Protein AF-A0A1V5DPC7-F1 (afdb_monomer_lite)

Secondary structure (DSSP, 8-state):
-------------S---HHHHHHHHHHHHTTT-HHHHHH---TTSTTGGGTTSSS---HHHHHHHHHHHHHHHTTT-HHHHHH---TTSTTGGGS-------

Sequence (102 aa):
MSGTNKSGNRTKQNHLNRRAAIRERCLNCQGGGANRVTECDHDDCPLHPFRTGTGKQNPTDRKEGIKAYCLWCMCGDRKEVNLCPSTSCPLFPYRKGGLSRL

Structure (mmCIF, N/CA/C/O backbone):
data_AF-A0A1V5DPC7-F1
#
_entry.id   AF-A0A1V5DPC7-F1
#
loop_
_atom_site.group_PDB
_atom_site.id
_atom_site.type_symbol
_atom_site.label_atom_id
_atom_site.label_alt_id
_atom_site.label_comp_id
_atom_site.label_asym_id
_atom_site.label_entity_id
_atom_site.label_seq_id
_atom_site.pdbx_PDB_ins_code
_atom_site.Cartn_x
_atom_site.Cartn_y
_atom_site.Cartn_z
_atom_site.occupancy
_atom_site.B_iso_or_equiv
_atom_site.auth_seq_id
_atom_site.auth_comp_id
_atom_site.auth_asym_id
_atom_site.auth_atom_id
_atom_site.pdbx_PDB_model_num
ATOM 1 N N . MET A 1 1 ? 28.484 12.801 -21.588 1.00 41.34 1 MET A N 1
ATOM 2 C CA . MET A 1 1 ? 27.022 12.605 -21.483 1.00 41.34 1 MET A CA 1
ATOM 3 C C . MET A 1 1 ? 26.676 12.424 -20.012 1.00 41.34 1 MET A C 1
ATOM 5 O O . MET A 1 1 ? 26.685 11.304 -19.529 1.00 41.34 1 MET A O 1
ATOM 9 N N . SER A 1 2 ? 26.453 13.514 -19.279 1.00 41.56 2 SER A N 1
ATOM 10 C CA . SER A 1 2 ? 26.179 13.447 -17.836 1.00 41.56 2 SER A CA 1
ATOM 11 C C . SER A 1 2 ? 24.764 13.957 -17.597 1.00 41.56 2 SER A C 1
ATOM 13 O O . SER A 1 2 ? 24.529 15.155 -17.463 1.00 41.56 2 SER A O 1
ATOM 15 N N . GLY A 1 3 ? 23.811 13.026 -17.676 1.00 39.34 3 GLY A N 1
ATOM 16 C CA . GLY A 1 3 ? 22.391 13.265 -17.443 1.00 39.34 3 GLY A CA 1
ATOM 17 C C . GLY A 1 3 ? 22.131 13.544 -15.967 1.00 39.34 3 GLY A C 1
ATOM 18 O O . GLY A 1 3 ? 22.612 12.836 -15.088 1.00 39.34 3 GLY A O 1
ATOM 19 N N . THR A 1 4 ? 21.401 14.621 -15.720 1.00 38.94 4 THR A N 1
ATOM 20 C CA . THR A 1 4 ? 21.172 15.251 -14.422 1.00 38.94 4 THR A CA 1
ATOM 21 C C . THR A 1 4 ? 20.483 14.335 -13.406 1.00 38.94 4 THR A C 1
ATOM 23 O O . THR A 1 4 ? 19.426 13.753 -13.651 1.00 38.94 4 THR A O 1
ATOM 26 N N . ASN A 1 5 ? 21.085 14.269 -12.219 1.00 46.69 5 ASN A N 1
ATOM 27 C CA . ASN A 1 5 ? 20.554 13.635 -11.022 1.00 46.69 5 ASN A CA 1
ATOM 28 C C . ASN A 1 5 ? 19.365 14.463 -10.502 1.00 46.69 5 ASN A C 1
ATOM 30 O O . ASN A 1 5 ? 19.548 15.507 -9.877 1.00 46.69 5 ASN A O 1
ATOM 34 N N . LYS A 1 6 ? 18.131 14.042 -10.799 1.00 45.44 6 LYS A N 1
ATOM 35 C CA . LYS A 1 6 ? 16.932 14.648 -10.207 1.00 45.44 6 LYS A CA 1
ATOM 36 C C . LYS A 1 6 ? 16.639 13.979 -8.867 1.00 45.44 6 LYS A C 1
ATOM 38 O O . LYS A 1 6 ? 15.746 13.140 -8.762 1.00 45.44 6 LYS A O 1
ATOM 43 N N . SER A 1 7 ? 17.365 14.405 -7.836 1.00 46.22 7 SER A N 1
ATOM 44 C CA . SER A 1 7 ? 16.940 14.256 -6.443 1.00 46.22 7 SER A CA 1
ATOM 45 C C . SER A 1 7 ? 15.656 15.059 -6.242 1.00 46.22 7 SER A C 1
ATOM 47 O O . SER A 1 7 ? 15.673 16.258 -5.970 1.00 46.22 7 SER A O 1
ATOM 49 N N . GLY A 1 8 ? 14.516 14.403 -6.453 1.00 43.34 8 GLY A N 1
ATOM 50 C CA . GLY A 1 8 ? 13.202 14.959 -6.166 1.00 43.34 8 GLY A CA 1
ATOM 51 C C . GLY A 1 8 ? 13.017 15.100 -4.660 1.00 43.34 8 GLY A C 1
ATOM 52 O O . GLY A 1 8 ? 12.623 14.150 -3.991 1.00 43.34 8 GLY A O 1
ATOM 53 N N . ASN A 1 9 ? 13.300 16.295 -4.148 1.00 48.78 9 ASN A N 1
ATOM 54 C CA . ASN A 1 9 ? 12.912 16.762 -2.824 1.00 48.78 9 ASN A CA 1
ATOM 55 C C . ASN A 1 9 ? 11.395 16.562 -2.635 1.00 48.78 9 ASN A C 1
ATOM 57 O O . ASN A 1 9 ? 10.595 17.275 -3.239 1.00 48.78 9 ASN A O 1
ATOM 61 N N . ARG A 1 10 ? 10.987 15.572 -1.832 1.00 53.03 10 ARG A N 1
ATOM 62 C CA . ARG A 1 10 ? 9.576 15.306 -1.504 1.00 53.03 10 ARG A CA 1
ATOM 63 C C . ARG A 1 10 ? 9.270 15.749 -0.072 1.00 53.03 10 ARG A C 1
ATOM 65 O O . ARG A 1 10 ? 8.772 14.987 0.748 1.00 53.03 10 ARG A O 1
ATOM 72 N N . THR A 1 11 ? 9.572 17.008 0.234 1.00 54.41 11 THR A N 1
ATOM 73 C CA . THR A 1 11 ? 9.068 17.683 1.435 1.00 54.41 11 THR A CA 1
ATOM 74 C C . THR A 1 11 ? 7.669 18.236 1.167 1.00 54.41 11 THR A C 1
ATOM 76 O O . THR A 1 11 ? 7.498 19.284 0.556 1.00 54.41 11 THR A O 1
ATOM 79 N N . LYS A 1 12 ? 6.650 17.497 1.613 1.00 44.84 12 LYS A N 1
ATOM 80 C CA . LYS A 1 12 ? 5.471 18.001 2.342 1.00 44.84 12 LYS A CA 1
ATOM 81 C C . LYS A 1 12 ? 4.505 16.840 2.544 1.00 44.84 12 LYS A C 1
ATOM 83 O O . LYS A 1 12 ? 3.870 16.354 1.613 1.00 44.84 12 LYS A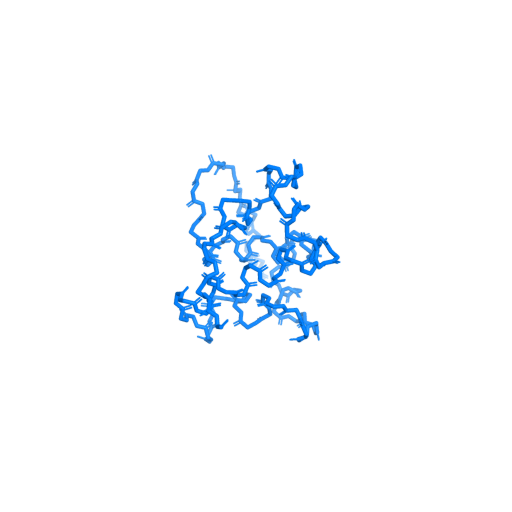 O 1
ATOM 88 N N . GLN A 1 13 ? 4.404 16.413 3.796 1.00 56.28 13 GLN A N 1
ATOM 89 C CA . GLN A 1 13 ? 3.255 15.686 4.311 1.00 56.28 13 GLN A CA 1
ATOM 90 C C . GLN A 1 13 ? 1.989 16.476 3.955 1.00 56.28 13 GLN A C 1
ATOM 92 O O . GLN A 1 13 ? 1.724 17.491 4.590 1.00 56.28 13 GLN A O 1
ATOM 97 N N . ASN A 1 14 ? 1.267 16.080 2.902 1.00 53.69 14 ASN A N 1
ATOM 98 C CA . ASN A 1 14 ? -0.184 16.242 2.797 1.00 53.69 14 ASN A CA 1
ATOM 99 C C . ASN A 1 14 ? -0.750 15.522 1.558 1.00 53.69 14 ASN A C 1
ATOM 101 O O . ASN A 1 14 ? -0.497 15.896 0.418 1.00 53.69 14 ASN A O 1
ATOM 105 N N . HIS A 1 15 ? -1.557 14.492 1.831 1.00 69.31 15 HIS A N 1
ATOM 106 C CA . HIS A 1 15 ? -2.491 13.817 0.922 1.00 69.31 15 HIS A CA 1
ATOM 107 C C . HIS A 1 15 ? -1.927 13.097 -0.320 1.00 69.31 15 HIS A C 1
ATOM 109 O O . HIS A 1 15 ? -2.393 13.283 -1.445 1.00 69.31 15 HIS A O 1
ATOM 115 N N . LEU A 1 16 ? -1.010 12.142 -0.124 1.00 88.88 16 LEU A N 1
ATOM 116 C CA . LEU A 1 16 ? -0.793 11.115 -1.152 1.00 88.88 16 LEU A CA 1
ATOM 117 C C . LEU A 1 16 ? -2.115 10.394 -1.424 1.00 88.88 16 LEU A C 1
ATOM 119 O O . LEU A 1 16 ? -2.692 9.834 -0.498 1.00 88.88 16 LEU A O 1
ATOM 123 N N . ASN A 1 17 ? -2.582 10.354 -2.674 1.00 92.25 17 ASN A N 1
ATOM 124 C CA . ASN A 1 17 ? -3.672 9.454 -3.061 1.00 92.25 17 ASN A CA 1
ATOM 125 C C . ASN A 1 17 ? -3.221 7.981 -2.942 1.00 92.25 17 ASN A C 1
ATOM 127 O O . ASN A 1 17 ? -2.028 7.703 -2.844 1.00 92.25 17 ASN A O 1
ATOM 131 N N . ARG A 1 18 ? -4.146 7.009 -2.994 1.00 93.38 18 ARG A N 1
ATOM 132 C CA . ARG A 1 18 ? -3.805 5.576 -2.831 1.00 93.38 18 ARG A CA 1
ATOM 133 C C . ARG A 1 18 ? -2.675 5.098 -3.752 1.00 93.38 18 ARG A C 1
ATOM 135 O O . ARG A 1 18 ? -1.802 4.373 -3.298 1.00 93.38 18 ARG A O 1
ATOM 142 N N . ARG A 1 19 ? -2.658 5.511 -5.026 1.00 94.94 19 ARG A N 1
ATOM 143 C CA . ARG A 1 19 ? -1.602 5.117 -5.981 1.00 94.94 19 ARG A CA 1
ATOM 144 C C . ARG A 1 19 ? -0.240 5.663 -5.546 1.00 94.94 19 ARG A C 1
ATOM 146 O O . ARG A 1 19 ? 0.734 4.918 -5.509 1.00 94.94 19 ARG A O 1
ATOM 153 N N . ALA A 1 20 ? -0.185 6.942 -5.183 1.00 93.88 20 ALA A N 1
ATOM 154 C CA . ALA A 1 20 ? 1.036 7.580 -4.708 1.00 93.88 20 ALA A CA 1
A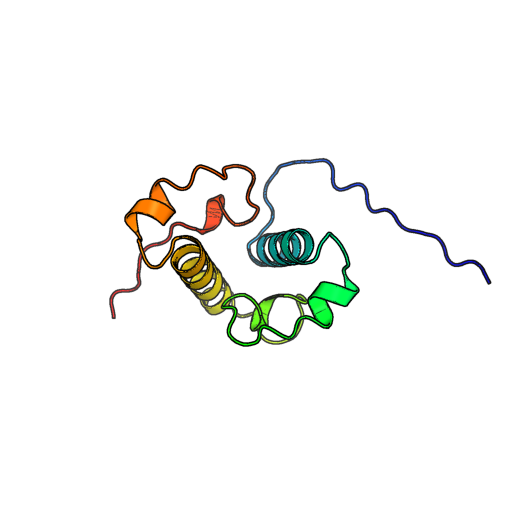TOM 155 C C . ALA A 1 20 ? 1.501 7.004 -3.358 1.00 93.88 20 ALA A C 1
ATOM 157 O O . ALA A 1 20 ? 2.689 6.770 -3.171 1.00 93.88 20 ALA A O 1
ATOM 158 N N . ALA A 1 21 ? 0.568 6.695 -2.458 1.00 95.62 21 ALA A N 1
ATOM 159 C CA . ALA A 1 21 ? 0.842 6.081 -1.163 1.00 95.62 21 ALA A CA 1
ATOM 160 C C . ALA A 1 21 ? 1.425 4.666 -1.294 1.00 95.62 21 ALA A C 1
ATOM 162 O O . ALA A 1 21 ? 2.385 4.334 -0.602 1.00 95.62 21 ALA A O 1
ATOM 163 N N . ILE A 1 22 ? 0.897 3.848 -2.213 1.00 96.56 22 ILE A N 1
ATOM 164 C CA . ILE A 1 22 ? 1.470 2.532 -2.531 1.00 96.56 22 ILE A CA 1
ATOM 165 C C . ILE A 1 22 ? 2.895 2.692 -3.067 1.00 96.56 22 ILE A C 1
ATOM 167 O O . ILE A 1 22 ? 3.811 2.050 -2.560 1.00 96.56 22 ILE A O 1
ATOM 171 N N . ARG A 1 23 ? 3.102 3.586 -4.045 1.00 95.88 23 ARG A N 1
ATOM 172 C CA . ARG A 1 23 ? 4.429 3.842 -4.624 1.00 95.88 23 ARG A CA 1
ATOM 173 C C . ARG A 1 23 ? 5.437 4.259 -3.554 1.00 95.88 23 ARG A C 1
ATOM 175 O O . ARG A 1 23 ? 6.544 3.733 -3.542 1.00 95.88 23 ARG A O 1
ATOM 182 N N . GLU A 1 24 ? 5.046 5.172 -2.667 1.00 96.00 24 GLU A N 1
ATOM 183 C CA . GLU A 1 24 ? 5.872 5.640 -1.551 1.00 96.00 24 GLU A CA 1
ATOM 184 C C . GLU A 1 24 ? 6.191 4.508 -0.570 1.00 96.00 24 GLU A C 1
ATOM 186 O O . GLU A 1 24 ? 7.340 4.340 -0.174 1.00 96.00 24 GLU A O 1
ATOM 191 N N . ARG A 1 25 ? 5.210 3.663 -0.226 1.00 96.81 25 ARG A N 1
ATOM 192 C CA . ARG A 1 25 ? 5.456 2.503 0.640 1.00 96.81 25 ARG A CA 1
ATOM 193 C C . ARG A 1 25 ? 6.445 1.524 0.009 1.00 96.81 25 ARG A C 1
ATOM 195 O O . ARG A 1 25 ? 7.329 1.039 0.711 1.00 96.81 25 ARG A O 1
ATOM 202 N N . CYS A 1 26 ? 6.323 1.250 -1.289 1.00 97.25 26 CYS A N 1
ATOM 203 C CA . CYS A 1 26 ? 7.270 0.395 -2.000 1.00 97.25 26 CYS A CA 1
ATOM 204 C C . CYS A 1 26 ? 8.671 1.019 -2.053 1.00 97.25 26 CYS A C 1
ATOM 206 O O . CYS A 1 26 ? 9.647 0.303 -1.865 1.00 97.25 26 CYS A O 1
ATOM 208 N N . LEU A 1 27 ? 8.778 2.339 -2.255 1.00 96.25 27 LEU A N 1
ATOM 209 C CA . LEU A 1 27 ? 10.061 3.046 -2.187 1.00 96.25 27 LEU A CA 1
ATOM 210 C C . LEU A 1 27 ? 10.691 2.896 -0.801 1.00 96.25 27 LEU A C 1
ATOM 212 O O . LEU A 1 27 ? 11.838 2.479 -0.721 1.00 96.25 27 LEU A O 1
ATOM 216 N N . ASN A 1 28 ? 9.938 3.129 0.276 1.00 95.50 28 ASN A N 1
ATOM 217 C CA . ASN A 1 28 ? 10.436 2.948 1.644 1.00 95.50 28 ASN A CA 1
ATOM 218 C C . ASN A 1 28 ? 10.906 1.507 1.900 1.00 95.50 28 ASN A C 1
ATOM 220 O O . ASN A 1 28 ? 11.952 1.305 2.505 1.00 95.50 28 ASN A O 1
ATOM 224 N N . CYS A 1 29 ? 10.165 0.511 1.403 1.00 95.81 29 CYS A N 1
ATOM 225 C CA . CYS A 1 29 ? 10.520 -0.906 1.532 1.00 95.81 29 CYS A CA 1
ATOM 226 C C . CYS A 1 29 ? 11.810 -1.272 0.780 1.00 95.81 29 CYS A C 1
ATOM 228 O O . CYS A 1 29 ? 12.572 -2.109 1.244 1.00 95.81 29 CYS A O 1
ATOM 230 N N . GLN A 1 30 ? 12.051 -0.655 -0.379 1.00 96.50 30 GLN A N 1
ATOM 231 C CA . GLN A 1 30 ? 13.181 -0.949 -1.268 1.00 96.50 30 GLN A CA 1
ATOM 232 C C . GLN A 1 30 ? 14.354 0.038 -1.097 1.00 96.50 30 GLN A C 1
ATOM 234 O O . GLN A 1 30 ? 15.198 0.170 -1.985 1.00 96.50 30 GLN A O 1
ATOM 239 N N . GLY A 1 31 ? 14.397 0.782 0.015 1.00 92.44 31 GLY A N 1
ATOM 240 C CA . GLY A 1 31 ? 15.479 1.729 0.316 1.00 92.44 31 GLY A CA 1
ATOM 241 C C . GLY A 1 31 ? 15.536 2.957 -0.606 1.00 92.44 31 GLY A C 1
ATOM 242 O O . GLY A 1 31 ? 16.601 3.525 -0.816 1.00 92.44 31 GLY A O 1
ATOM 243 N N . GLY A 1 32 ? 14.410 3.356 -1.201 1.00 89.00 32 GLY A N 1
ATOM 244 C CA . GLY A 1 32 ? 14.266 4.560 -2.030 1.00 89.00 32 GLY A CA 1
ATOM 245 C C . GLY A 1 32 ? 14.562 4.376 -3.524 1.00 89.00 32 GLY A C 1
ATOM 246 O O . GLY A 1 32 ? 14.303 5.285 -4.313 1.00 89.00 32 GLY A O 1
ATOM 247 N N . GLY A 1 33 ? 15.050 3.207 -3.950 1.00 91.50 33 GLY A N 1
ATOM 248 C CA . GLY A 1 33 ? 15.377 2.932 -5.353 1.00 91.50 33 GLY A CA 1
ATOM 249 C C . GLY A 1 33 ? 14.137 2.701 -6.221 1.00 91.50 33 GLY A C 1
ATOM 250 O O . GLY A 1 33 ? 13.425 1.710 -6.062 1.00 91.50 33 GLY A O 1
ATOM 251 N N . ALA A 1 34 ? 13.872 3.585 -7.187 1.00 91.31 34 ALA A N 1
ATOM 252 C CA . ALA A 1 34 ? 12.722 3.442 -8.083 1.00 91.31 34 ALA A CA 1
ATOM 253 C C . ALA A 1 34 ? 12.793 2.185 -8.969 1.00 91.31 34 ALA A C 1
ATOM 255 O O . ALA A 1 34 ? 11.745 1.585 -9.207 1.00 91.31 34 ALA A O 1
ATOM 256 N N . ASN A 1 35 ? 13.995 1.802 -9.415 1.00 94.62 35 ASN A N 1
ATOM 257 C CA . ASN A 1 35 ? 14.276 0.572 -10.162 1.00 94.62 35 ASN A CA 1
ATOM 258 C C . ASN A 1 35 ? 14.053 -0.678 -9.302 1.00 94.62 35 ASN A C 1
ATOM 260 O O . ASN A 1 35 ? 13.349 -1.582 -9.732 1.00 94.62 35 ASN A O 1
ATOM 264 N N . ARG A 1 36 ? 14.514 -0.663 -8.044 1.00 95.81 36 ARG A N 1
ATOM 265 C CA . ARG A 1 36 ? 14.308 -1.758 -7.081 1.00 95.81 36 ARG A CA 1
ATOM 266 C C . ARG A 1 36 ? 12.828 -2.055 -6.840 1.00 95.81 36 ARG A C 1
ATOM 268 O O . ARG A 1 36 ? 12.438 -3.201 -6.682 1.00 95.81 36 ARG A O 1
ATOM 275 N N . VAL A 1 37 ? 11.968 -1.033 -6.864 1.00 96.19 37 VAL A N 1
ATOM 276 C CA . VAL A 1 37 ? 10.511 -1.250 -6.810 1.00 96.19 37 VAL A CA 1
ATOM 277 C C . VAL A 1 37 ? 10.000 -1.983 -8.049 1.00 96.19 37 VAL A C 1
ATOM 279 O O . VAL A 1 37 ? 9.154 -2.862 -7.926 1.00 96.19 37 VAL A O 1
ATOM 282 N N . THR A 1 38 ? 10.481 -1.629 -9.238 1.00 94.44 38 THR A N 1
ATOM 283 C CA . THR A 1 38 ? 10.092 -2.307 -10.482 1.00 94.44 38 THR A CA 1
ATOM 284 C C . THR A 1 38 ? 10.566 -3.762 -10.487 1.00 94.44 38 THR A C 1
ATOM 286 O O . THR A 1 38 ? 9.778 -4.647 -10.813 1.00 94.44 38 THR A O 1
ATOM 289 N N . GLU A 1 39 ? 11.800 -3.996 -10.047 1.00 96.00 39 GLU A N 1
ATOM 290 C CA . GLU A 1 39 ? 12.492 -5.294 -10.018 1.00 96.00 39 GLU A CA 1
ATOM 291 C C . GLU A 1 39 ? 12.123 -6.175 -8.813 1.00 96.00 39 GLU A C 1
ATOM 293 O O . GLU A 1 39 ? 12.570 -7.311 -8.737 1.00 96.00 39 GLU A O 1
ATOM 298 N N . CYS A 1 40 ? 11.304 -5.677 -7.880 1.00 96.50 40 CYS A N 1
ATOM 299 C CA . CYS A 1 40 ? 10.866 -6.438 -6.712 1.00 96.50 40 CYS A CA 1
ATOM 300 C C . CYS A 1 40 ? 10.147 -7.734 -7.126 1.00 96.50 40 CYS A C 1
ATOM 302 O O . CYS A 1 40 ? 9.173 -7.707 -7.889 1.00 96.50 40 CYS A O 1
ATOM 304 N N . ASP A 1 41 ? 10.628 -8.845 -6.576 1.00 96.56 41 ASP A N 1
ATOM 305 C CA . ASP A 1 41 ? 10.250 -10.228 -6.871 1.00 96.56 41 ASP A CA 1
ATOM 306 C C . ASP A 1 41 ? 9.260 -10.830 -5.861 1.00 96.56 41 ASP A C 1
ATOM 308 O O . ASP A 1 41 ? 8.789 -11.940 -6.067 1.00 96.56 41 ASP A O 1
ATOM 312 N N . HIS A 1 42 ? 8.890 -10.091 -4.810 1.00 95.56 42 HIS A N 1
ATOM 313 C CA . HIS A 1 42 ? 7.838 -10.473 -3.859 1.00 95.56 42 HIS A CA 1
ATOM 314 C C . HIS A 1 42 ? 6.448 -10.341 -4.498 1.00 95.56 42 HIS A C 1
ATOM 316 O O . HIS A 1 42 ? 5.715 -9.378 -4.249 1.00 95.56 42 HIS A O 1
ATOM 322 N N . ASP A 1 43 ? 6.121 -11.265 -5.393 1.00 94.81 43 ASP A N 1
ATOM 323 C CA . ASP A 1 43 ? 4.853 -11.351 -6.116 1.00 94.81 43 ASP A CA 1
ATOM 324 C C . ASP A 1 43 ? 3.658 -11.696 -5.210 1.00 94.81 43 ASP A C 1
ATOM 326 O O . ASP A 1 43 ? 2.527 -11.295 -5.495 1.00 94.81 43 ASP A O 1
ATOM 330 N N . ASP A 1 44 ? 3.924 -12.335 -4.074 1.00 95.56 44 ASP A N 1
ATOM 331 C CA . ASP A 1 44 ? 2.983 -12.599 -2.986 1.00 95.56 44 ASP A CA 1
ATOM 332 C C . ASP A 1 44 ? 2.572 -11.336 -2.203 1.00 95.56 44 ASP A C 1
ATOM 334 O O . ASP A 1 44 ? 1.552 -11.322 -1.505 1.00 95.56 44 ASP A O 1
ATOM 338 N N . CYS A 1 45 ? 3.315 -10.234 -2.342 1.00 97.44 45 CYS A N 1
ATOM 339 C CA . CYS A 1 45 ? 3.002 -8.980 -1.674 1.00 97.44 45 CYS A CA 1
ATOM 340 C C . CYS A 1 45 ? 1.694 -8.379 -2.226 1.00 97.44 45 CYS A C 1
ATOM 342 O O . CYS A 1 45 ? 1.618 -8.035 -3.410 1.00 97.44 45 CYS A O 1
ATOM 344 N N . PRO A 1 46 ? 0.686 -8.077 -1.381 1.00 97.06 46 PRO A N 1
ATOM 345 C CA . PRO A 1 46 ? -0.595 -7.540 -1.853 1.00 97.06 46 PRO A CA 1
ATOM 346 C C . PRO A 1 46 ? -0.517 -6.187 -2.584 1.00 97.06 46 PRO A C 1
ATOM 348 O O . PRO A 1 46 ? -1.468 -5.778 -3.255 1.00 97.06 46 PRO A O 1
ATOM 351 N N . LEU A 1 47 ? 0.601 -5.461 -2.452 1.00 97.44 47 LEU A N 1
ATOM 352 C CA . LEU A 1 47 ? 0.851 -4.210 -3.175 1.00 97.44 47 LEU A CA 1
ATOM 353 C C . LEU A 1 47 ? 1.573 -4.406 -4.510 1.00 97.44 47 LEU A C 1
ATOM 355 O O . LEU A 1 47 ? 1.599 -3.467 -5.312 1.00 97.44 47 LEU A O 1
ATOM 359 N N . HIS A 1 48 ? 2.160 -5.582 -4.754 1.00 97.12 48 HIS A N 1
ATOM 360 C CA . HIS A 1 48 ? 2.998 -5.857 -5.921 1.00 97.12 48 HIS A CA 1
ATOM 361 C C . HIS A 1 48 ? 2.325 -5.482 -7.246 1.00 97.12 48 HIS A C 1
ATOM 363 O O . HIS A 1 48 ? 2.956 -4.743 -8.012 1.00 97.12 48 HIS A O 1
ATOM 369 N N . PRO A 1 49 ? 1.036 -5.808 -7.492 1.00 96.25 49 PRO A N 1
ATOM 370 C CA . PRO A 1 49 ? 0.371 -5.461 -8.751 1.00 96.25 49 PRO A CA 1
ATOM 371 C C . PRO A 1 49 ? 0.223 -3.952 -9.000 1.00 96.25 49 PRO A C 1
ATOM 373 O O . PRO A 1 49 ? -0.020 -3.529 -10.127 1.00 96.25 49 PRO A O 1
ATOM 376 N N . PHE A 1 50 ? 0.346 -3.126 -7.958 1.00 96.75 50 PHE A N 1
ATOM 377 C CA . PHE A 1 50 ? 0.056 -1.691 -8.000 1.00 96.75 50 PHE A CA 1
ATOM 378 C C . PHE A 1 50 ? 1.316 -0.815 -7.893 1.00 96.75 50 PHE A C 1
ATOM 380 O O . PHE A 1 50 ? 1.220 0.412 -7.998 1.00 96.75 50 PHE A O 1
ATOM 387 N N . ARG A 1 51 ? 2.493 -1.426 -7.689 1.00 95.56 51 ARG A N 1
ATOM 388 C CA . ARG A 1 51 ? 3.732 -0.765 -7.239 1.00 95.56 51 ARG A CA 1
ATOM 389 C C . ARG A 1 51 ? 4.356 0.215 -8.234 1.00 95.56 51 ARG A C 1
ATOM 391 O O . ARG A 1 51 ? 4.980 1.185 -7.816 1.00 95.56 51 ARG A O 1
ATOM 398 N N . THR A 1 52 ? 4.199 -0.004 -9.538 1.00 91.38 52 THR A N 1
ATOM 399 C CA . THR A 1 52 ? 4.838 0.813 -10.591 1.00 91.38 52 THR A CA 1
ATOM 400 C C . THR A 1 52 ? 3.949 1.951 -11.087 1.00 91.38 52 THR A C 1
ATOM 402 O O . THR A 1 52 ? 4.411 2.848 -11.788 1.00 91.38 52 THR A O 1
ATOM 405 N N . GLY A 1 53 ? 2.664 1.946 -10.721 1.00 82.81 53 GLY A N 1
ATOM 406 C CA . GLY A 1 53 ? 1.681 2.890 -11.238 1.00 82.81 53 GLY A CA 1
ATOM 407 C C . GLY A 1 53 ? 1.249 2.627 -12.686 1.00 82.81 53 GLY A C 1
ATOM 408 O O . GLY A 1 53 ? 0.459 3.411 -13.201 1.00 82.81 53 GLY A O 1
ATOM 409 N N . THR A 1 54 ? 1.731 1.570 -13.335 1.00 84.19 54 THR A N 1
ATOM 410 C CA . THR A 1 54 ? 1.230 1.058 -14.621 1.00 84.19 54 THR A CA 1
ATOM 411 C C . THR A 1 54 ? 0.500 -0.274 -14.391 1.00 84.19 54 THR A C 1
ATOM 413 O O . THR A 1 54 ? 0.433 -0.748 -13.254 1.00 84.19 54 THR A O 1
ATOM 416 N N . GLY A 1 55 ? -0.119 -0.856 -15.423 1.00 84.62 55 GLY A N 1
ATOM 417 C CA . GLY A 1 55 ? -0.812 -2.146 -15.308 1.00 84.62 55 GLY A CA 1
ATOM 418 C C . GLY A 1 55 ? -2.117 -2.084 -14.501 1.00 84.62 55 GLY A C 1
ATOM 419 O O . GLY A 1 55 ? -2.950 -1.203 -14.726 1.00 84.62 55 GLY A O 1
ATOM 420 N N . LYS A 1 56 ? -2.316 -3.024 -13.566 1.00 83.50 56 LYS A N 1
ATOM 421 C CA . LYS A 1 56 ? -3.541 -3.136 -12.757 1.00 83.50 56 LYS A CA 1
ATOM 422 C C . LYS A 1 56 ? -3.700 -1.900 -11.870 1.00 83.50 56 LYS A C 1
ATOM 424 O O . LYS A 1 56 ? -2.961 -1.705 -10.915 1.00 83.50 56 LYS A O 1
ATOM 429 N N . GLN A 1 57 ? -4.663 -1.038 -12.193 1.00 88.88 57 GLN A N 1
ATOM 430 C CA . GLN A 1 57 ? -4.866 0.252 -11.518 1.00 88.88 57 GLN A CA 1
ATOM 431 C C . GLN A 1 57 ? -6.342 0.517 -11.176 1.00 88.88 57 GLN A C 1
ATOM 433 O O . GLN A 1 57 ? -6.759 1.671 -11.032 1.00 88.88 57 GLN A O 1
ATOM 438 N N . A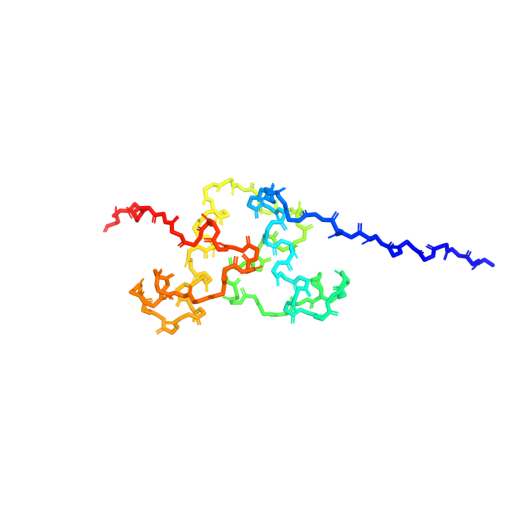SN A 1 58 ? -7.143 -0.536 -11.007 1.00 94.38 58 ASN A N 1
ATOM 439 C CA . ASN A 1 58 ? -8.518 -0.387 -10.545 1.00 94.38 58 ASN A CA 1
ATOM 440 C C . ASN A 1 58 ? -8.543 0.215 -9.112 1.00 94.38 58 ASN A C 1
ATOM 442 O O . ASN A 1 58 ? -7.803 -0.249 -8.237 1.00 94.38 58 ASN A O 1
ATOM 446 N N . PRO A 1 59 ? -9.343 1.269 -8.845 1.00 92.88 59 PRO A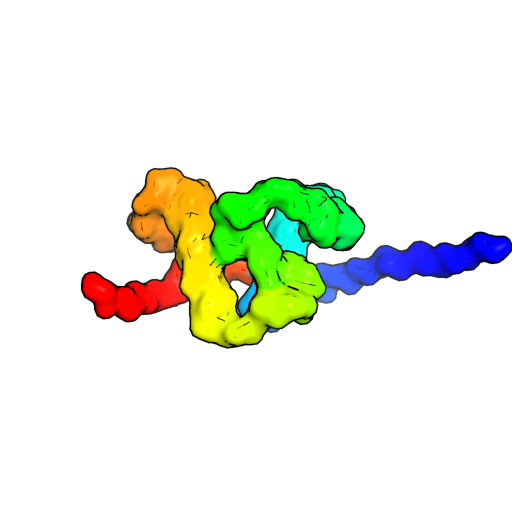 N 1
ATOM 447 C CA . PRO A 1 59 ? -9.417 1.894 -7.524 1.00 92.88 59 PRO A CA 1
ATOM 448 C C . PRO A 1 59 ? -9.852 0.961 -6.392 1.00 92.88 59 PRO A C 1
ATOM 450 O O . PRO A 1 59 ? -9.308 1.075 -5.290 1.00 92.88 59 PRO A O 1
ATOM 453 N N . THR A 1 60 ? -10.799 0.064 -6.659 1.00 93.81 60 THR A N 1
ATOM 454 C CA . THR A 1 60 ? -11.302 -0.918 -5.693 1.00 93.81 60 THR A CA 1
ATOM 455 C C . THR A 1 60 ? -10.214 -1.931 -5.370 1.00 93.81 60 THR A C 1
ATOM 457 O O . THR A 1 60 ? -9.883 -2.107 -4.202 1.00 93.81 60 THR A O 1
ATOM 460 N N . ASP A 1 61 ? -9.551 -2.485 -6.384 1.00 94.38 61 ASP A N 1
ATOM 461 C CA . ASP A 1 61 ? -8.478 -3.461 -6.168 1.00 94.38 61 ASP A CA 1
ATOM 462 C C . ASP A 1 61 ? -7.304 -2.867 -5.383 1.00 94.38 61 ASP A C 1
ATOM 464 O O . ASP A 1 61 ? -6.777 -3.507 -4.478 1.00 94.38 61 ASP A O 1
ATOM 468 N N . ARG A 1 62 ? -6.920 -1.611 -5.658 1.00 94.31 62 ARG A N 1
ATOM 469 C CA . ARG A 1 62 ? -5.894 -0.916 -4.858 1.00 94.31 62 ARG A CA 1
ATOM 470 C C . ARG A 1 62 ? -6.304 -0.769 -3.399 1.00 94.31 62 ARG A C 1
ATOM 472 O O . ARG A 1 62 ? -5.468 -0.898 -2.510 1.00 94.31 62 ARG A O 1
ATOM 479 N N . LYS A 1 63 ? -7.571 -0.426 -3.148 1.00 95.06 63 LYS A N 1
ATOM 480 C CA . LYS A 1 63 ? -8.104 -0.296 -1.787 1.00 95.06 63 LYS A CA 1
ATOM 481 C C . LYS A 1 63 ? -8.002 -1.637 -1.056 1.00 95.06 63 LYS A C 1
ATOM 483 O O . LYS A 1 63 ? -7.540 -1.647 0.082 1.00 95.06 63 LYS A O 1
ATOM 488 N N . GLU A 1 64 ? -8.383 -2.737 -1.699 1.00 95.19 64 GLU A N 1
ATOM 489 C CA . GLU A 1 64 ? -8.294 -4.069 -1.092 1.00 95.19 64 GLU A CA 1
ATOM 490 C C . GLU A 1 64 ? -6.840 -4.543 -0.931 1.00 95.19 64 GLU A C 1
ATOM 492 O O . GLU A 1 64 ? -6.488 -5.047 0.133 1.00 95.19 64 GLU A O 1
ATOM 497 N N . GLY A 1 65 ? -5.955 -4.257 -1.891 1.00 96.06 65 GLY A N 1
ATOM 498 C CA . GLY A 1 65 ? -4.518 -4.529 -1.774 1.00 96.06 65 GLY A CA 1
ATOM 499 C C . GLY A 1 65 ? -3.864 -3.814 -0.586 1.00 96.06 65 GLY A C 1
ATOM 500 O O . GLY A 1 65 ? -3.100 -4.424 0.158 1.00 96.06 65 GLY A O 1
ATOM 501 N N . ILE A 1 66 ? -4.218 -2.546 -0.330 1.00 96.62 66 ILE A N 1
ATOM 502 C CA . ILE A 1 66 ? -3.736 -1.814 0.857 1.00 96.62 66 ILE A CA 1
ATOM 503 C C . ILE A 1 66 ? -4.192 -2.493 2.152 1.00 96.62 66 ILE A C 1
ATOM 505 O O . ILE A 1 66 ? -3.391 -2.652 3.071 1.00 96.62 66 ILE A O 1
ATOM 509 N N . LYS A 1 67 ? -5.459 -2.909 2.239 1.00 95.38 67 LYS A N 1
ATOM 510 C CA . LYS A 1 67 ? -5.983 -3.586 3.433 1.00 95.38 67 LYS A CA 1
ATOM 511 C C . LYS A 1 67 ? -5.292 -4.925 3.671 1.00 95.38 67 LYS A C 1
ATOM 513 O O . LYS A 1 67 ? -4.893 -5.199 4.799 1.00 95.38 67 LYS A O 1
ATOM 518 N N . ALA A 1 68 ? -5.150 -5.734 2.622 1.00 96.75 68 ALA A N 1
ATOM 519 C CA . ALA A 1 68 ? -4.468 -7.020 2.686 1.00 96.75 68 ALA A CA 1
ATOM 520 C C . ALA A 1 68 ? -3.007 -6.844 3.121 1.00 96.75 68 ALA A C 1
ATOM 522 O O . ALA A 1 68 ? -2.548 -7.544 4.018 1.00 96.75 68 ALA A O 1
ATOM 523 N N . TYR A 1 69 ? -2.311 -5.840 2.579 1.00 97.56 69 TYR A N 1
ATOM 524 C CA . TYR A 1 69 ? -0.947 -5.517 2.991 1.00 97.56 69 TYR A CA 1
ATOM 525 C C . TYR A 1 69 ? -0.859 -5.105 4.460 1.00 97.56 69 TYR A C 1
ATOM 527 O O . TYR A 1 69 ? 0.011 -5.581 5.180 1.00 97.56 69 TYR A O 1
ATOM 535 N N . CYS A 1 70 ? -1.746 -4.222 4.928 1.00 97.25 70 CYS A N 1
ATOM 536 C CA . CYS A 1 70 ? -1.742 -3.805 6.329 1.00 97.25 70 CYS A CA 1
ATOM 537 C C . CYS A 1 70 ? -2.045 -4.975 7.271 1.00 97.25 70 CYS A C 1
ATOM 539 O O . CYS A 1 70 ? -1.417 -5.067 8.321 1.00 97.25 70 CYS A O 1
ATOM 541 N N . LEU A 1 71 ? -2.956 -5.871 6.887 1.00 96.38 71 LEU A N 1
ATOM 542 C CA . LEU A 1 71 ? -3.259 -7.082 7.643 1.00 96.38 71 LEU A CA 1
ATOM 543 C C . LEU A 1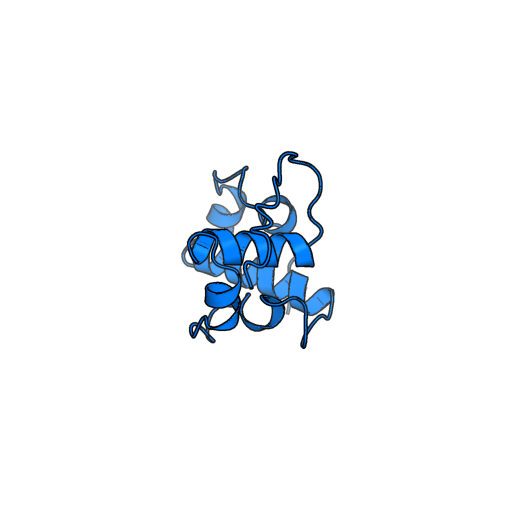 71 ? -2.043 -8.013 7.721 1.00 96.38 71 LEU A C 1
ATOM 545 O O . LEU A 1 71 ? -1.678 -8.432 8.812 1.00 96.38 71 LEU A O 1
ATOM 549 N N . TRP A 1 72 ? -1.383 -8.275 6.591 1.00 96.62 72 TRP A N 1
ATOM 550 C CA . TRP A 1 72 ? -0.140 -9.050 6.536 1.00 96.62 72 TRP A CA 1
ATOM 551 C C . TRP A 1 72 ? 0.969 -8.415 7.388 1.00 96.62 72 TRP A C 1
ATOM 553 O O . TRP A 1 72 ? 1.593 -9.089 8.200 1.00 96.62 72 TRP A O 1
ATOM 563 N N . CYS A 1 73 ? 1.146 -7.095 7.283 1.00 96.69 73 CYS A N 1
ATOM 564 C CA . CYS A 1 73 ? 2.138 -6.336 8.046 1.00 96.69 73 CYS A CA 1
ATOM 565 C C . CYS A 1 73 ? 1.922 -6.423 9.567 1.00 96.69 73 CYS A C 1
ATOM 567 O O . CYS A 1 73 ? 2.883 -6.275 10.313 1.00 96.69 73 CYS A O 1
ATOM 569 N N . MET A 1 74 ? 0.681 -6.629 10.018 1.00 96.81 74 MET A N 1
ATOM 570 C CA . MET A 1 74 ? 0.298 -6.787 11.427 1.00 96.81 74 MET A CA 1
ATOM 571 C C . MET A 1 74 ? -0.048 -8.248 11.760 1.00 96.81 74 MET A C 1
ATOM 573 O O . MET A 1 74 ? -0.933 -8.513 12.570 1.00 96.81 74 MET A O 1
ATOM 577 N N . CYS A 1 75 ? 0.613 -9.203 11.096 1.00 95.25 75 CYS A N 1
ATOM 578 C CA . CYS A 1 75 ? 0.519 -10.641 11.373 1.00 95.25 75 CYS A CA 1
ATOM 579 C C . CYS A 1 75 ? -0.912 -11.212 11.370 1.00 95.25 75 CYS A C 1
ATOM 581 O O . CYS A 1 75 ? -1.217 -12.145 12.107 1.00 95.25 75 CYS A O 1
ATOM 583 N N . GLY A 1 76 ? -1.807 -10.663 10.549 1.00 93.62 76 GLY A N 1
ATOM 584 C CA . GLY A 1 76 ? -3.188 -11.134 10.454 1.00 93.62 76 GLY A CA 1
ATOM 585 C C . GLY A 1 76 ? -4.160 -10.507 11.457 1.00 93.62 76 GLY A C 1
ATOM 586 O O . GLY A 1 76 ? -5.357 -10.784 11.370 1.00 93.62 76 GLY A O 1
ATOM 587 N N . ASP A 1 77 ? -3.708 -9.636 12.365 1.00 94.31 77 ASP A N 1
ATOM 588 C CA . ASP A 1 77 ? -4.581 -9.054 13.386 1.00 94.31 77 ASP A CA 1
ATOM 589 C C . ASP A 1 77 ? -5.159 -7.694 12.959 1.00 94.31 77 ASP A C 1
ATOM 591 O O . ASP A 1 77 ? -4.482 -6.669 12.837 1.00 94.31 77 ASP A O 1
ATOM 595 N N . ARG A 1 78 ? -6.482 -7.664 12.768 1.00 92.31 78 ARG A N 1
ATOM 596 C CA . ARG A 1 78 ? -7.234 -6.447 12.433 1.00 92.31 78 ARG A CA 1
ATOM 597 C C . ARG A 1 78 ? -7.178 -5.393 13.543 1.00 92.31 78 ARG A C 1
ATOM 599 O O . ARG A 1 78 ? -7.231 -4.199 13.238 1.00 92.31 78 ARG A O 1
ATOM 606 N N . LYS A 1 79 ? -7.140 -5.803 14.813 1.00 93.75 79 LYS A N 1
ATOM 607 C CA . LYS A 1 79 ? -7.034 -4.885 15.954 1.00 93.75 79 LYS A CA 1
ATOM 608 C C . LYS A 1 79 ? -5.692 -4.165 15.906 1.00 93.75 79 LYS A C 1
ATOM 610 O O . LYS A 1 79 ? -5.680 -2.938 15.969 1.00 93.75 79 LYS A O 1
ATOM 615 N N . GLU A 1 80 ? -4.614 -4.890 15.632 1.00 95.31 80 GLU A N 1
ATOM 616 C CA . GLU A 1 80 ? -3.277 -4.309 15.481 1.00 95.31 80 GLU A CA 1
ATOM 617 C C . GLU A 1 80 ? -3.178 -3.367 14.273 1.00 95.31 80 GLU A C 1
ATOM 619 O O . GLU A 1 80 ? -2.594 -2.291 14.372 1.00 95.31 80 GLU A O 1
ATOM 624 N N . VAL A 1 81 ? -3.871 -3.641 13.159 1.00 95.44 81 VAL A N 1
ATOM 625 C CA . VAL A 1 81 ? -3.995 -2.651 12.064 1.00 95.44 81 VAL A CA 1
ATOM 626 C C . VAL A 1 81 ? -4.619 -1.337 12.550 1.00 95.44 81 VAL A C 1
ATOM 628 O O . VAL A 1 81 ? -4.214 -0.245 12.128 1.00 95.44 81 VAL A O 1
ATOM 631 N N . ASN A 1 82 ? -5.606 -1.405 13.443 1.00 91.50 82 ASN A N 1
ATOM 632 C CA . ASN A 1 82 ? -6.252 -0.211 13.979 1.00 91.50 82 ASN A CA 1
ATOM 633 C C . ASN A 1 82 ? -5.346 0.563 14.940 1.00 91.50 82 ASN A C 1
ATOM 635 O O . ASN A 1 82 ? -5.354 1.801 14.875 1.00 91.50 82 ASN A O 1
ATOM 639 N N . LEU A 1 83 ? -4.575 -0.163 15.752 1.00 94.94 83 LEU A N 1
ATOM 640 C CA . LEU A 1 83 ? -3.657 0.345 16.774 1.00 94.94 83 LEU A CA 1
ATOM 641 C C . LEU A 1 83 ? -2.247 0.656 16.248 1.00 94.94 83 LEU A C 1
ATOM 643 O O . LEU A 1 83 ? -1.452 1.240 16.976 1.00 94.94 83 LEU A O 1
ATOM 647 N N . CYS A 1 84 ? -1.956 0.331 14.984 1.00 95.12 84 CYS A N 1
ATOM 648 C CA . CYS A 1 84 ? -0.656 0.538 14.352 1.00 95.12 84 CYS A CA 1
ATOM 649 C C . CYS A 1 84 ? -0.094 1.946 14.652 1.00 95.12 84 CYS A C 1
ATOM 651 O O . CYS A 1 84 ? -0.738 2.937 14.287 1.00 95.12 84 CYS A O 1
ATOM 653 N N . PRO A 1 85 ? 1.102 2.059 15.267 1.00 94.94 85 PRO A N 1
ATOM 654 C CA . PRO A 1 85 ? 1.654 3.339 15.715 1.00 94.94 85 PRO A CA 1
ATOM 655 C C . PRO A 1 85 ? 2.333 4.135 14.592 1.00 94.94 85 PRO A C 1
ATOM 657 O O . PRO A 1 85 ? 2.682 5.298 14.780 1.00 94.94 85 PRO A O 1
ATOM 660 N N . SER A 1 86 ? 2.534 3.536 13.412 1.00 93.75 86 SER A N 1
ATOM 661 C CA . SER A 1 86 ? 3.251 4.146 12.285 1.00 93.75 86 SER A CA 1
ATOM 662 C C . SER A 1 86 ? 2.413 5.208 11.560 1.00 93.75 86 SER A C 1
ATOM 664 O O . SER A 1 86 ? 2.062 5.047 10.391 1.00 93.75 86 SER A O 1
ATOM 666 N N . THR A 1 87 ? 2.100 6.311 12.238 1.00 91.38 87 THR A N 1
ATOM 667 C CA . THR A 1 87 ? 1.319 7.448 11.713 1.00 91.38 87 THR A CA 1
ATOM 668 C C . THR A 1 87 ? 1.951 8.099 10.482 1.00 91.38 87 THR A C 1
ATOM 670 O O . THR A 1 87 ? 1.235 8.613 9.627 1.00 91.38 87 THR A O 1
ATOM 673 N N . SER A 1 88 ? 3.277 8.016 10.346 1.00 91.50 88 SER A N 1
ATOM 674 C CA . SER A 1 88 ? 4.038 8.488 9.184 1.00 91.50 88 SER A CA 1
ATOM 675 C C . SER A 1 88 ? 4.014 7.529 7.987 1.00 91.50 88 SER A C 1
ATOM 677 O O . SER A 1 88 ? 4.509 7.874 6.913 1.00 91.50 88 SER A O 1
ATOM 679 N N . CYS A 1 89 ? 3.451 6.322 8.134 1.00 95.31 89 CYS A N 1
ATOM 680 C CA . CYS A 1 89 ? 3.353 5.366 7.038 1.00 95.31 89 CYS A CA 1
ATOM 681 C C . CYS A 1 89 ? 2.467 5.939 5.916 1.00 95.31 89 CYS A C 1
ATOM 683 O O . CYS A 1 89 ? 1.327 6.323 6.185 1.00 95.31 89 CYS A O 1
ATOM 685 N N . PRO A 1 90 ? 2.904 5.903 4.643 1.00 95.75 90 PRO A N 1
ATOM 686 C CA . PRO A 1 90 ? 2.108 6.411 3.521 1.00 95.75 90 PRO A CA 1
ATOM 687 C C . PRO A 1 90 ? 0.716 5.775 3.404 1.00 95.75 90 PRO A C 1
ATOM 689 O O . PRO A 1 90 ? -0.226 6.403 2.926 1.00 95.75 90 PRO A O 1
ATOM 692 N N . LEU A 1 91 ? 0.570 4.524 3.854 1.00 96.06 91 LEU A N 1
ATOM 693 C CA . LEU A 1 91 ? -0.695 3.788 3.830 1.00 96.06 91 LEU A CA 1
ATOM 694 C C . LEU A 1 91 ? -1.583 4.055 5.050 1.00 96.06 91 LEU A C 1
ATOM 696 O O . LEU A 1 91 ? -2.730 3.613 5.058 1.00 96.06 91 LEU A O 1
ATOM 700 N N . PHE A 1 92 ? -1.094 4.763 6.073 1.00 94.56 92 PHE A N 1
ATOM 701 C CA . PHE A 1 92 ? -1.800 4.953 7.341 1.00 94.56 92 PHE A CA 1
ATOM 702 C C . PHE A 1 92 ? -3.234 5.489 7.176 1.00 94.56 92 PHE A C 1
ATOM 704 O O . PHE A 1 92 ? -4.129 4.911 7.801 1.00 94.56 92 PHE A O 1
ATOM 711 N N . PRO A 1 93 ? -3.515 6.491 6.315 1.00 93.19 93 PRO A N 1
ATOM 712 C CA . PRO A 1 93 ? -4.881 6.981 6.098 1.00 93.19 93 PRO A CA 1
ATOM 713 C C . PRO A 1 93 ? -5.804 5.962 5.410 1.00 93.19 93 PRO A C 1
ATOM 715 O O . PRO A 1 93 ? -7.023 6.059 5.505 1.00 93.19 93 PRO A O 1
ATOM 718 N N . TYR A 1 94 ? -5.231 4.980 4.711 1.00 93.75 94 TYR A N 1
ATOM 719 C CA . TYR A 1 94 ? -5.947 4.008 3.880 1.00 93.75 94 TYR A CA 1
ATOM 720 C C . TYR A 1 94 ? -6.017 2.606 4.490 1.00 93.75 94 TYR A C 1
ATOM 722 O O . TYR A 1 94 ? -6.706 1.747 3.942 1.00 93.75 94 TYR A O 1
ATOM 730 N N . ARG A 1 95 ? -5.323 2.373 5.613 1.00 93.38 95 ARG A N 1
ATOM 731 C CA . ARG A 1 95 ? -5.261 1.070 6.294 1.00 93.38 95 ARG A CA 1
ATOM 732 C C . ARG A 1 95 ? -6.626 0.604 6.803 1.00 93.38 95 ARG A C 1
ATOM 734 O O . ARG A 1 95 ? -6.884 -0.591 6.899 1.00 93.38 95 ARG A O 1
ATOM 741 N N . LYS A 1 96 ? -7.490 1.567 7.143 1.00 84.00 96 LYS A N 1
ATOM 742 C CA . LYS A 1 96 ? -8.850 1.344 7.631 1.00 84.00 96 LYS A CA 1
ATOM 743 C C . LYS A 1 96 ? -9.819 1.453 6.458 1.00 84.00 96 LYS A C 1
ATOM 745 O O . LYS A 1 96 ? -9.778 2.397 5.676 1.00 84.00 96 LYS A O 1
ATOM 750 N N . GLY A 1 97 ? -10.733 0.503 6.355 1.00 63.03 97 GLY A N 1
ATOM 751 C CA . GLY A 1 97 ? -11.860 0.579 5.439 1.00 63.03 97 GLY A CA 1
ATOM 752 C C . GLY A 1 97 ? -12.795 -0.583 5.704 1.00 63.03 97 GLY A C 1
ATOM 753 O O . GLY A 1 97 ? -12.316 -1.692 5.928 1.00 63.03 97 GLY A O 1
ATOM 754 N N . GLY A 1 98 ? -14.106 -0.329 5.680 1.00 49.41 98 GLY A N 1
ATOM 755 C CA . GLY A 1 98 ? -15.116 -1.368 5.866 1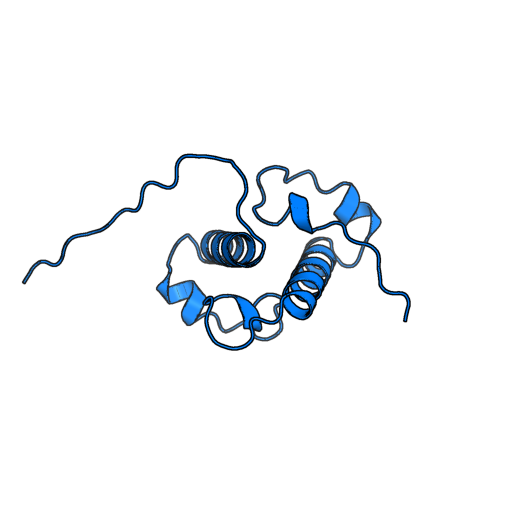.00 49.41 98 GLY A CA 1
ATOM 756 C C . GLY A 1 98 ? -14.803 -2.570 4.978 1.00 49.41 98 GLY A C 1
ATOM 757 O O . GLY A 1 98 ? -14.560 -2.414 3.773 1.00 49.41 98 GLY A O 1
ATOM 758 N N . LEU A 1 99 ? -14.721 -3.747 5.596 1.00 47.62 99 LEU A N 1
ATOM 759 C CA . LEU A 1 99 ? -14.846 -5.006 4.878 1.00 47.62 99 LEU A CA 1
ATOM 760 C C . LEU A 1 99 ? -16.172 -4.922 4.123 1.00 47.62 99 LEU A C 1
ATOM 762 O O . LEU A 1 99 ? -17.220 -4.770 4.750 1.00 47.62 99 LEU A O 1
ATOM 766 N N . SER A 1 100 ? -16.141 -5.005 2.796 1.00 43.12 100 SER A N 1
ATOM 767 C CA . SER A 1 100 ? -17.256 -5.660 2.126 1.00 43.12 100 SER A CA 1
ATOM 768 C C . SER A 1 100 ? -17.262 -7.069 2.704 1.00 43.12 100 SER A C 1
ATOM 770 O O . SER A 1 100 ? -16.323 -7.830 2.473 1.00 43.12 100 SER A O 1
ATOM 772 N N . ARG A 1 101 ? -18.233 -7.323 3.584 1.00 40.00 101 ARG A N 1
ATOM 773 C CA . ARG A 1 101 ? -18.554 -8.658 4.075 1.00 40.00 101 ARG A CA 1
ATOM 774 C C . ARG A 1 101 ? -18.708 -9.537 2.832 1.00 40.00 101 ARG A C 1
ATOM 776 O O . ARG A 1 101 ? -19.548 -9.225 1.992 1.00 40.00 101 ARG A O 1
ATOM 783 N N . LEU A 1 102 ? -17.827 -10.520 2.685 1.00 36.62 102 LEU A N 1
ATOM 784 C CA . LEU A 1 102 ? -18.172 -11.745 1.979 1.00 36.62 102 LEU A CA 1
ATOM 785 C C . LEU A 1 102 ? -18.876 -12.634 3.001 1.00 36.62 102 LEU A C 1
ATOM 787 O O . LEU A 1 102 ? -18.416 -12.618 4.169 1.00 36.62 102 LEU A O 1
#

Radius of gyration: 14.7 Å; chains: 1; bounding box: 46×31×38 Å

Foldseek 3Di:
DDDDDPPPDPPDPDDDDLLRLLQVLLCVVQVNDLVSQVVDPPPVQLSNQRHNVDHDDDPVSSLVSLQVNLCVVQVNDPVCLVVPPPCVRSCNVSNDDDPPDD

pLDDT: mean 84.58, std 19.32, range [36.62, 97.56]